Protein AF-A0A015III1-F1 (afdb_monomer_lite)

Sequence (137 aa):
MLVLGLLPGPNEVSLHQINHYLAPIVNELVLLWDGVTFDNTFEYQELRKIQAALILVLCDIPAARKICGHISALSSCYRCEKKANYENHKHNFAGMDNISEWFINRDSAQFRENALGWRRCNSNAARNRFVKTTGVR

InterPro domains:
  IPR004242 Transposon, En/Spm-like [PF02992] (6-90)

Secondary structure (DSSP, 8-state):
--------SSSPPPTTTHHHHHHHHHHHHHHHHH-EEES--SS-SS-EEE----------HHHHHHHTTB--TTB--SSB-PBPEEET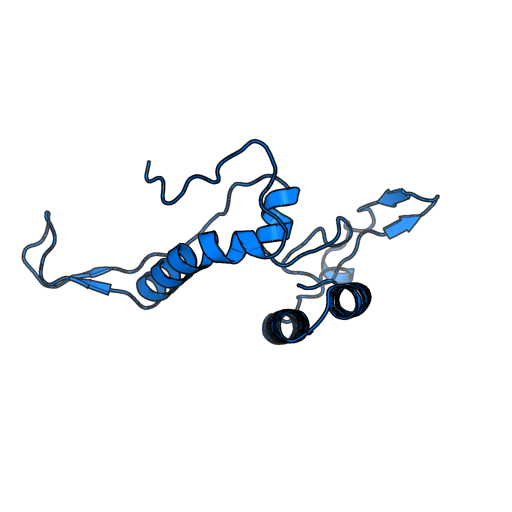TEEE----S-HHHH--BPPHHHHHHHHHHHHH-SSHHHHHHHHHHHSB-

Foldseek 3Di:
DDDQDDDDDDDDDDQCNVCVSCVVVVVVLVDLQVWDWDCADPVGNHIDTHHDHDDDDDDDPVVVCSVLQADDPQPPDSFAPHGFDADPNDTHPPPPPDCVVGGHGDDPVVLVVLQVVLVPDPDPVSNVVSCVVPRGD

pLDDT: mean 85.87, std 7.73, range [57.72, 96.12]

Structure (mmCIF, N/CA/C/O backbone):
data_AF-A0A015III1-F1
#
_entry.id   AF-A0A015III1-F1
#
loop_
_atom_site.group_PDB
_atom_site.id
_atom_site.type_symbol
_atom_site.label_atom_id
_atom_site.label_alt_id
_atom_site.label_comp_id
_atom_site.label_asym_id
_atom_site.label_entity_id
_atom_site.label_seq_id
_atom_site.pdbx_PDB_ins_code
_atom_site.Cartn_x
_atom_site.Cartn_y
_atom_site.Cartn_z
_atom_site.occupancy
_atom_site.B_iso_or_equiv
_atom_site.auth_seq_id
_atom_site.auth_comp_id
_atom_site.auth_asym_id
_atom_site.auth_atom_id
_atom_site.pdbx_PDB_model_num
ATOM 1 N N . MET A 1 1 ? 1.851 10.928 20.726 1.00 57.72 1 MET A N 1
ATOM 2 C CA . MET A 1 1 ? 2.487 10.264 19.567 1.00 57.72 1 MET A CA 1
ATOM 3 C C . MET A 1 1 ? 2.460 8.766 19.825 1.00 57.72 1 MET A C 1
ATOM 5 O O . MET A 1 1 ? 2.990 8.356 20.847 1.00 57.72 1 MET A O 1
ATOM 9 N N . LEU A 1 2 ? 1.799 7.981 18.971 1.00 77.56 2 LEU A N 1
ATOM 10 C CA . LEU A 1 2 ? 1.724 6.520 19.088 1.00 77.56 2 LEU A CA 1
ATOM 11 C C . LEU A 1 2 ? 2.675 5.899 18.060 1.00 77.56 2 LEU A C 1
ATOM 13 O O . LEU A 1 2 ? 2.563 6.201 16.874 1.00 77.56 2 LEU A O 1
ATOM 17 N N . VAL A 1 3 ? 3.606 5.056 18.505 1.00 80.81 3 VAL A N 1
ATOM 18 C CA . VAL A 1 3 ? 4.518 4.319 17.619 1.00 80.81 3 VAL A CA 1
ATOM 19 C C . VAL A 1 3 ? 4.064 2.868 17.585 1.00 80.81 3 VAL A C 1
ATOM 21 O O . VAL A 1 3 ? 4.155 2.169 18.587 1.00 80.81 3 VAL A O 1
ATOM 24 N N . LEU A 1 4 ? 3.551 2.431 16.436 1.00 79.94 4 LEU A N 1
ATOM 25 C CA . LEU A 1 4 ? 3.010 1.078 16.257 1.00 79.94 4 LEU A CA 1
ATOM 26 C C . LEU A 1 4 ? 4.072 0.050 15.845 1.00 79.94 4 LEU A C 1
ATOM 28 O O . LEU A 1 4 ? 3.848 -1.150 15.958 1.00 79.94 4 LEU A O 1
ATOM 32 N N . GLY A 1 5 ? 5.229 0.504 15.363 1.00 80.50 5 GLY A N 1
ATOM 33 C CA . GLY A 1 5 ? 6.311 -0.380 14.956 1.00 80.50 5 GLY A CA 1
ATOM 34 C C . GLY A 1 5 ? 7.590 0.378 14.632 1.00 80.50 5 GLY A C 1
ATOM 35 O O . GLY A 1 5 ? 7.560 1.534 14.212 1.00 80.50 5 GLY A O 1
ATOM 36 N N . LEU A 1 6 ? 8.715 -0.304 14.825 1.00 82.50 6 LEU A N 1
ATOM 37 C CA . LEU A 1 6 ? 10.044 0.152 14.441 1.00 82.50 6 LEU A CA 1
ATOM 38 C C . LEU A 1 6 ? 10.650 -0.903 13.519 1.00 82.50 6 LEU A C 1
ATOM 40 O O . LEU A 1 6 ? 10.710 -2.080 13.875 1.00 82.50 6 LEU A O 1
ATOM 44 N N . LEU A 1 7 ? 11.082 -0.488 12.330 1.00 82.56 7 LEU A N 1
ATOM 45 C CA . LEU A 1 7 ? 11.798 -1.369 11.414 1.00 82.56 7 LEU A CA 1
ATOM 46 C C . LEU A 1 7 ? 13.291 -1.329 11.777 1.00 82.56 7 LEU A C 1
ATOM 48 O O . LEU A 1 7 ? 13.882 -0.248 11.726 1.00 82.56 7 LEU A O 1
ATOM 52 N N . PRO A 1 8 ? 13.905 -2.458 12.172 1.00 77.25 8 PRO A N 1
ATOM 53 C CA . PRO A 1 8 ? 15.312 -2.474 12.553 1.00 77.25 8 PRO A CA 1
ATOM 54 C C . PRO A 1 8 ? 16.210 -2.208 11.334 1.00 77.25 8 PRO A C 1
ATOM 56 O O . PRO A 1 8 ? 16.010 -2.791 10.270 1.00 77.25 8 PRO A O 1
ATOM 59 N N . GLY A 1 9 ? 17.208 -1.333 11.499 1.00 79.50 9 GLY A N 1
ATOM 60 C CA . GLY A 1 9 ? 18.300 -1.144 10.533 1.00 79.50 9 GLY A CA 1
ATOM 61 C C . GLY A 1 9 ? 19.333 -2.285 10.590 1.00 79.50 9 GLY A C 1
ATOM 62 O O . GLY A 1 9 ? 19.169 -3.213 11.384 1.00 79.50 9 GLY A O 1
ATOM 63 N N . PRO A 1 10 ? 20.420 -2.253 9.788 1.00 75.06 10 PRO A N 1
ATOM 64 C CA . PRO A 1 10 ? 20.924 -1.132 8.977 1.00 75.06 10 PRO A CA 1
ATOM 65 C C . PRO A 1 10 ? 20.395 -1.086 7.536 1.00 75.06 10 PRO A C 1
ATOM 67 O O . PRO A 1 10 ? 20.551 -0.075 6.859 1.00 75.06 10 PRO A O 1
ATOM 70 N N . ASN A 1 11 ? 19.788 -2.176 7.066 1.00 78.81 11 ASN A N 1
ATOM 71 C CA . ASN A 1 11 ? 19.321 -2.311 5.692 1.00 78.81 11 ASN A CA 1
ATOM 72 C C . ASN A 1 11 ? 17.813 -2.101 5.604 1.00 78.81 11 ASN A C 1
ATOM 74 O O . ASN A 1 11 ? 17.062 -2.442 6.515 1.00 78.81 11 ASN A O 1
ATOM 78 N N . GLU A 1 12 ? 17.367 -1.581 4.468 1.00 76.75 12 GLU A N 1
ATOM 79 C CA . GLU A 1 12 ? 15.949 -1.398 4.206 1.00 76.75 12 GLU A CA 1
ATOM 80 C C . GLU A 1 12 ? 15.228 -2.756 4.134 1.00 76.75 12 GLU A C 1
ATOM 82 O O . GLU A 1 12 ? 15.703 -3.694 3.486 1.00 76.75 12 GLU A O 1
ATOM 87 N N . VAL A 1 13 ? 14.057 -2.863 4.773 1.00 78.56 13 VAL A N 1
ATOM 88 C CA . VAL A 1 13 ? 13.248 -4.088 4.731 1.00 78.56 13 VAL A CA 1
ATOM 89 C C . VAL A 1 13 ? 12.920 -4.433 3.279 1.00 78.56 13 VAL A C 1
ATOM 91 O O . VAL A 1 13 ? 12.483 -3.578 2.490 1.00 78.56 13 VAL A O 1
ATOM 94 N N . SER A 1 14 ? 13.145 -5.701 2.920 1.00 74.88 14 SER A N 1
ATOM 95 C CA . SER A 1 14 ? 12.942 -6.153 1.548 1.00 74.88 14 SER A CA 1
ATOM 96 C C . SER A 1 14 ? 11.471 -6.043 1.133 1.00 74.88 14 SER A C 1
ATOM 98 O O . SER A 1 14 ? 10.550 -6.038 1.952 1.00 74.88 14 SER A O 1
ATOM 100 N N . LEU A 1 15 ? 11.254 -5.948 -0.178 1.00 74.88 15 LEU A N 1
ATOM 101 C CA . LEU A 1 15 ? 10.024 -5.440 -0.790 1.00 74.88 15 LEU A CA 1
ATOM 102 C C . LEU A 1 15 ? 8.715 -5.981 -0.203 1.00 74.88 15 LEU A C 1
ATOM 104 O O . LEU A 1 15 ? 7.833 -5.193 0.100 1.00 74.88 15 LEU A O 1
ATOM 108 N N . HIS A 1 16 ? 8.573 -7.300 -0.070 1.00 75.69 16 HIS A N 1
ATOM 109 C CA . HIS A 1 16 ? 7.340 -7.921 0.426 1.00 75.69 16 HIS A CA 1
ATOM 110 C C . HIS A 1 16 ? 7.378 -8.215 1.924 1.00 75.69 16 HIS A C 1
ATOM 112 O O . HIS A 1 16 ? 6.329 -8.434 2.521 1.00 75.69 16 HIS A O 1
ATOM 118 N N . GLN A 1 17 ? 8.561 -8.191 2.542 1.00 81.81 17 GLN A N 1
ATOM 119 C CA . GLN A 1 17 ? 8.694 -8.421 3.977 1.00 81.81 17 GLN A CA 1
ATOM 120 C C . GLN A 1 17 ? 8.086 -7.278 4.791 1.00 81.81 17 GLN A C 1
ATOM 122 O O . GLN A 1 17 ? 7.577 -7.521 5.881 1.00 81.81 17 GLN A O 1
ATOM 127 N N . ILE A 1 18 ? 8.048 -6.058 4.238 1.00 84.81 18 ILE A N 1
ATOM 128 C CA . ILE A 1 18 ? 7.369 -4.917 4.867 1.00 84.81 18 ILE A CA 1
ATOM 129 C C . ILE A 1 18 ? 5.896 -5.225 5.172 1.00 84.81 18 ILE A C 1
ATOM 131 O O . ILE A 1 18 ? 5.377 -4.788 6.195 1.00 84.81 18 ILE A O 1
ATOM 135 N N . ASN A 1 19 ? 5.241 -6.057 4.353 1.00 86.00 19 ASN A N 1
ATOM 136 C CA . ASN A 1 19 ? 3.845 -6.431 4.563 1.00 86.00 19 ASN A CA 1
ATOM 137 C C . ASN A 1 19 ? 3.641 -7.226 5.857 1.00 86.00 19 ASN A C 1
ATOM 139 O O . ASN A 1 19 ? 2.562 -7.147 6.428 1.00 86.00 19 ASN A O 1
ATOM 143 N N . HIS A 1 20 ? 4.652 -7.942 6.361 1.00 87.00 20 HIS A N 1
ATOM 144 C CA . HIS A 1 20 ? 4.550 -8.616 7.661 1.00 87.00 20 HIS A CA 1
ATOM 145 C C . HIS A 1 20 ? 4.460 -7.624 8.825 1.00 87.00 20 HIS A C 1
ATOM 147 O O . HIS A 1 20 ? 3.803 -7.915 9.818 1.00 87.00 20 HIS A O 1
ATOM 153 N N . TYR A 1 21 ? 5.064 -6.443 8.681 1.00 87.12 21 TYR A N 1
ATOM 154 C CA . TYR A 1 21 ? 4.977 -5.364 9.665 1.00 87.12 21 TYR A CA 1
ATOM 155 C C . TYR A 1 21 ? 3.702 -4.534 9.497 1.00 87.12 21 TYR A C 1
ATOM 157 O O . TYR A 1 21 ? 3.112 -4.100 10.481 1.00 87.12 21 TYR A O 1
ATOM 165 N N . LEU A 1 22 ? 3.264 -4.318 8.253 1.00 87.88 22 LEU A N 1
ATOM 166 C CA . LEU A 1 22 ? 2.072 -3.520 7.959 1.00 87.88 22 LEU A CA 1
ATOM 167 C C . LEU A 1 22 ? 0.768 -4.282 8.211 1.00 87.88 22 LEU A C 1
ATOM 169 O O . LEU A 1 22 ? -0.206 -3.667 8.625 1.00 87.88 22 LEU A O 1
ATOM 173 N N . ALA A 1 23 ? 0.734 -5.599 7.985 1.00 90.94 23 ALA A N 1
ATOM 174 C CA . ALA A 1 23 ? -0.468 -6.419 8.136 1.00 90.94 23 ALA A CA 1
ATOM 175 C C . ALA A 1 23 ? -1.203 -6.233 9.478 1.00 90.94 23 ALA A C 1
ATOM 177 O O . ALA A 1 23 ? -2.408 -5.990 9.425 1.00 90.94 23 ALA A O 1
ATOM 178 N N . PRO A 1 24 ? -0.551 -6.289 10.661 1.00 92.12 24 PRO A N 1
ATOM 179 C CA . PRO A 1 24 ? -1.258 -6.057 11.921 1.00 92.12 24 PRO A CA 1
ATOM 180 C C . PRO A 1 24 ? -1.856 -4.647 11.996 1.00 92.12 24 PRO A C 1
ATOM 182 O O . PRO A 1 24 ? -3.016 -4.503 12.357 1.00 92.12 24 PRO A O 1
ATOM 185 N N . ILE A 1 25 ? -1.121 -3.617 11.564 1.00 91.31 25 ILE A N 1
ATOM 186 C CA . ILE A 1 25 ? -1.606 -2.227 11.562 1.00 91.31 25 ILE A CA 1
ATOM 187 C C . ILE A 1 25 ? -2.821 -2.081 10.638 1.00 91.31 25 ILE A C 1
ATOM 189 O O . ILE A 1 25 ? -3.815 -1.465 11.007 1.00 91.31 25 ILE A O 1
ATOM 193 N N . VAL A 1 26 ? -2.757 -2.664 9.439 1.00 91.62 26 VAL A N 1
ATOM 194 C CA . VAL A 1 26 ? -3.864 -2.637 8.474 1.00 91.62 26 VAL A CA 1
ATOM 195 C C . VAL A 1 26 ? -5.090 -3.360 9.030 1.00 91.62 26 VAL A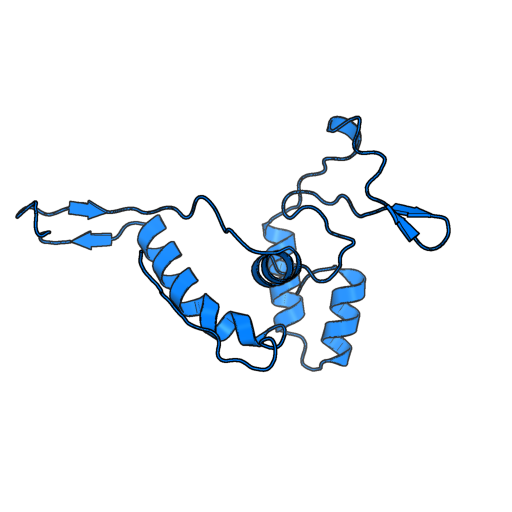 C 1
ATOM 197 O O . VAL A 1 26 ? -6.195 -2.854 8.865 1.00 91.62 26 VAL A O 1
ATOM 200 N N . ASN A 1 27 ? -4.916 -4.493 9.715 1.00 94.12 27 ASN A N 1
ATOM 201 C CA . ASN A 1 27 ? -6.028 -5.214 10.333 1.00 94.12 27 ASN A CA 1
ATOM 202 C C . ASN A 1 27 ? -6.736 -4.357 11.393 1.00 94.12 27 ASN A C 1
ATOM 204 O O . ASN A 1 27 ? -7.958 -4.249 11.352 1.00 94.12 27 ASN A O 1
ATOM 208 N N . GLU A 1 28 ? -5.984 -3.694 12.277 1.00 93.19 28 GLU A N 1
ATOM 209 C CA . GLU A 1 28 ? -6.563 -2.785 13.279 1.00 93.19 28 GLU A CA 1
ATOM 210 C C . GLU A 1 28 ? -7.287 -1.600 12.627 1.00 93.19 28 GLU A C 1
ATOM 212 O O . GLU A 1 28 ? -8.381 -1.228 13.040 1.00 93.19 28 GLU A O 1
ATOM 217 N N . LEU A 1 29 ? -6.719 -1.023 11.564 1.00 93.19 29 LEU A N 1
ATOM 218 C CA . LEU A 1 29 ? -7.361 0.072 10.832 1.00 93.19 29 LEU A CA 1
ATOM 219 C C . LEU A 1 29 ? -8.669 -0.358 10.158 1.00 93.19 29 LEU A C 1
ATOM 221 O O . LEU A 1 29 ? -9.615 0.423 10.136 1.00 93.19 29 LEU A O 1
ATOM 225 N N . VAL A 1 30 ? -8.739 -1.582 9.626 1.00 94.88 30 VAL A N 1
ATOM 226 C CA . VAL A 1 30 ? -9.978 -2.137 9.058 1.00 94.88 30 VAL A CA 1
ATOM 227 C C . VAL A 1 30 ? -11.024 -2.349 10.154 1.00 94.88 30 VAL A C 1
ATOM 229 O O . VAL A 1 30 ? -12.166 -1.932 9.983 1.00 94.88 30 VAL A O 1
ATOM 232 N N . LEU A 1 31 ? -10.633 -2.908 11.304 1.00 95.62 31 LEU A N 1
ATOM 233 C CA . LEU A 1 31 ? -11.533 -3.060 12.453 1.00 95.62 31 LEU A CA 1
ATOM 234 C C . LEU A 1 31 ? -12.076 -1.708 12.936 1.00 95.62 31 LEU A C 1
ATOM 236 O O . LEU A 1 31 ? -13.271 -1.562 13.185 1.00 95.62 31 LEU A O 1
ATOM 240 N N . LEU A 1 32 ? -11.212 -0.697 13.036 1.00 94.94 32 LEU A N 1
ATOM 241 C CA . LEU A 1 32 ? -11.601 0.653 13.439 1.00 94.94 32 LEU A CA 1
ATOM 242 C C . LEU A 1 32 ? -12.460 1.369 12.392 1.00 94.94 32 LEU A C 1
ATOM 244 O O . LEU A 1 32 ? -13.274 2.213 12.762 1.00 94.94 32 LEU A O 1
ATOM 248 N N . TRP A 1 33 ? -12.304 1.047 11.109 1.00 96.12 33 TRP A N 1
ATOM 249 C CA . TRP A 1 33 ? -13.159 1.577 10.049 1.00 96.12 33 TRP A CA 1
ATOM 250 C C . TRP A 1 33 ? -14.605 1.081 10.199 1.00 96.12 33 TRP A C 1
ATOM 252 O O . TRP A 1 33 ? -15.545 1.883 10.191 1.00 96.12 33 TRP A O 1
ATOM 262 N N . ASP A 1 34 ? -14.786 -0.222 10.431 1.00 95.56 34 ASP A N 1
ATOM 263 C CA . ASP A 1 34 ? -16.102 -0.830 10.695 1.00 95.56 34 ASP A CA 1
ATOM 264 C C . ASP A 1 34 ? -16.680 -0.380 12.055 1.00 95.56 34 ASP A C 1
ATOM 266 O O . ASP A 1 34 ? -17.898 -0.216 12.237 1.00 95.56 34 ASP A O 1
ATOM 270 N N . GLY A 1 35 ? -15.774 -0.090 12.988 1.00 95.94 35 GLY A N 1
ATOM 271 C CA . GLY A 1 35 ? -16.012 0.506 14.289 1.00 95.94 35 GLY A CA 1
ATOM 272 C C . GLY A 1 35 ? -16.075 -0.517 15.411 1.00 95.94 35 GLY A C 1
ATOM 273 O O . GLY A 1 35 ? -16.756 -1.536 15.317 1.00 95.94 35 GLY A O 1
ATOM 274 N N . VAL A 1 36 ? -15.408 -0.189 16.513 1.00 94.75 36 VAL A N 1
ATOM 275 C CA . VAL A 1 36 ? -15.279 -1.048 17.691 1.00 94.75 36 VAL A CA 1
ATOM 276 C C . VAL A 1 36 ? -16.179 -0.519 18.800 1.00 94.75 36 VAL A C 1
ATOM 278 O O . VAL A 1 36 ? -16.249 0.688 19.034 1.00 94.75 36 VAL A O 1
ATOM 281 N N . THR A 1 37 ? -16.892 -1.423 19.468 1.00 95.50 37 THR A N 1
ATOM 282 C CA . THR A 1 37 ? -17.763 -1.082 20.597 1.00 95.50 37 THR A CA 1
ATOM 283 C C . THR A 1 37 ? -17.026 -1.341 21.900 1.00 95.50 37 THR A C 1
ATOM 285 O O . THR A 1 37 ? -16.473 -2.421 22.088 1.00 95.50 37 THR A O 1
ATOM 288 N N . PHE A 1 38 ? -17.027 -0.349 22.779 1.00 93.19 38 PHE A N 1
ATOM 289 C CA . PHE A 1 38 ? -16.466 -0.425 24.119 1.00 93.19 38 PHE A CA 1
ATOM 290 C C . PHE A 1 38 ? -17.599 -0.303 25.132 1.00 93.19 38 PHE A C 1
ATOM 292 O O . PHE A 1 38 ? -18.445 0.582 24.991 1.00 93.19 38 PHE A O 1
ATOM 299 N N . ASP A 1 39 ? -17.600 -1.171 26.144 1.00 93.19 39 ASP A N 1
ATOM 300 C CA . ASP A 1 39 ? -18.599 -1.152 27.221 1.00 93.19 39 ASP A CA 1
ATOM 301 C C . ASP A 1 39 ? -18.501 0.132 28.048 1.00 93.19 39 ASP A C 1
ATOM 303 O O . ASP A 1 39 ? -19.512 0.708 28.443 1.00 93.19 39 ASP A O 1
ATOM 307 N N . ASN A 1 40 ? -17.272 0.601 28.257 1.00 90.38 40 ASN A N 1
ATOM 308 C CA . ASN A 1 40 ? -16.957 1.907 28.802 1.00 90.38 40 ASN A CA 1
ATOM 309 C C . ASN A 1 40 ? -15.627 2.424 28.237 1.00 90.38 40 ASN A C 1
ATOM 311 O O . ASN A 1 40 ? -14.794 1.689 27.704 1.00 90.38 40 ASN A O 1
ATOM 315 N N . THR A 1 41 ? -15.424 3.727 28.358 1.00 89.06 41 THR A N 1
ATOM 316 C CA . THR A 1 41 ? -14.142 4.397 28.172 1.00 89.06 41 THR A CA 1
ATOM 317 C C . THR A 1 41 ? -13.801 5.168 29.443 1.00 89.06 41 THR A C 1
ATOM 319 O O . THR A 1 41 ? -14.620 5.302 30.352 1.00 89.06 41 THR A O 1
ATOM 322 N N . PHE A 1 42 ? -12.578 5.694 29.526 1.00 90.19 42 PHE A N 1
ATOM 323 C CA . PHE A 1 42 ? -12.161 6.481 30.687 1.00 90.19 42 PHE A CA 1
ATOM 324 C C . PHE A 1 42 ? -13.098 7.674 30.963 1.00 90.19 42 PHE A C 1
ATOM 326 O O . PHE A 1 42 ? -13.425 7.941 32.116 1.00 90.19 42 PHE A O 1
ATOM 333 N N . GLU A 1 43 ? -13.568 8.355 29.912 1.00 91.44 43 GLU A N 1
ATOM 334 C CA . GLU A 1 43 ? -14.441 9.533 30.027 1.00 91.44 43 GLU A CA 1
ATOM 335 C C . GLU A 1 43 ? -15.940 9.189 30.056 1.00 91.44 43 GLU A C 1
ATOM 337 O O . GLU A 1 43 ? -16.741 9.992 30.531 1.00 91.44 43 GLU A O 1
ATOM 342 N N . TYR A 1 44 ? -16.339 8.007 29.573 1.00 88.69 44 TYR A N 1
ATOM 343 C CA . TYR A 1 44 ? -17.747 7.624 29.441 1.00 88.69 44 TYR A CA 1
ATOM 344 C C . TYR A 1 44 ? -17.989 6.209 29.971 1.00 88.69 44 TYR A C 1
ATOM 346 O O . TYR A 1 44 ? -17.492 5.242 29.411 1.00 88.69 44 TYR A O 1
ATOM 354 N N . GLN A 1 45 ? -18.818 6.070 31.008 1.00 92.38 45 GLN A N 1
ATOM 355 C CA . GLN A 1 45 ? -19.187 4.765 31.590 1.00 92.38 45 GLN A CA 1
ATOM 356 C C . GLN A 1 45 ? -20.286 4.021 30.808 1.00 92.38 45 GLN A C 1
ATOM 358 O O . GLN A 1 45 ? -20.711 2.944 31.212 1.00 92.38 45 GLN A O 1
ATOM 363 N N . GLU A 1 46 ? -20.763 4.606 29.712 1.00 93.06 46 GLU A N 1
ATOM 364 C CA . GLU A 1 46 ? -21.775 4.029 28.831 1.00 93.06 46 GLU A CA 1
ATOM 365 C C . GLU A 1 46 ? -21.135 3.419 27.583 1.00 93.06 46 GLU A C 1
ATOM 367 O O . GLU A 1 46 ? -20.050 3.826 27.158 1.00 93.06 46 GLU A O 1
ATOM 372 N N . LEU A 1 47 ? -21.875 2.514 26.941 1.00 94.62 47 LEU A N 1
ATOM 373 C CA . LEU A 1 47 ? -21.456 1.857 25.713 1.00 94.62 47 LEU A CA 1
ATOM 374 C C . LEU A 1 47 ? -21.214 2.876 24.587 1.00 94.62 47 LEU A C 1
ATOM 376 O O . LEU A 1 47 ? -22.080 3.689 24.243 1.00 94.62 47 LEU A O 1
ATOM 380 N N . ARG A 1 48 ? -20.027 2.821 23.978 1.00 94.06 48 ARG A N 1
ATOM 381 C CA . ARG A 1 48 ? -19.615 3.713 22.887 1.00 94.06 48 ARG A CA 1
ATOM 382 C C . ARG A 1 48 ? -19.081 2.920 21.707 1.00 94.06 48 ARG A C 1
ATOM 384 O O . ARG A 1 48 ? -18.198 2.082 21.858 1.00 94.06 48 ARG A O 1
ATOM 391 N N . LYS A 1 49 ? -19.564 3.253 20.509 1.00 94.88 49 LYS A N 1
ATOM 392 C CA . LYS A 1 49 ? -18.954 2.811 19.254 1.00 94.88 49 LYS A CA 1
ATOM 393 C C . LYS A 1 49 ? -17.952 3.863 18.787 1.00 94.88 49 LYS A C 1
ATOM 395 O O . LYS A 1 49 ? -18.322 5.018 18.590 1.00 94.88 49 LYS A O 1
ATOM 400 N N . ILE A 1 50 ? -16.702 3.458 18.599 1.00 93.62 50 ILE A N 1
ATOM 401 C CA . ILE A 1 50 ? -15.618 4.309 18.110 1.00 93.62 50 ILE A CA 1
ATOM 402 C C . ILE A 1 50 ? -15.240 3.854 16.706 1.00 93.62 50 ILE A C 1
ATOM 404 O O . ILE A 1 50 ? -15.002 2.670 16.472 1.00 93.62 50 ILE A O 1
ATOM 408 N N . GLN A 1 51 ? -15.167 4.810 15.783 1.00 96.00 51 GLN A N 1
ATOM 409 C CA . GLN A 1 51 ? -14.647 4.608 14.436 1.00 96.00 51 GLN A CA 1
ATOM 410 C C . GLN A 1 51 ? -13.416 5.480 14.219 1.00 96.00 51 GLN A C 1
ATOM 412 O O . GLN A 1 51 ? -13.363 6.613 14.701 1.00 96.00 51 GLN A O 1
ATOM 417 N N . ALA A 1 52 ? -12.439 4.964 13.479 1.00 93.06 52 ALA A N 1
ATOM 418 C CA . ALA A 1 52 ? -11.267 5.729 13.077 1.00 93.06 52 ALA A CA 1
ATOM 419 C C . ALA A 1 52 ? -10.983 5.553 11.586 1.00 93.06 52 ALA A C 1
ATOM 421 O O . ALA A 1 52 ? -11.234 4.504 10.997 1.00 93.06 52 ALA A O 1
ATOM 422 N N . ALA A 1 53 ? -10.423 6.600 10.986 1.00 91.88 53 ALA A N 1
ATOM 423 C CA . ALA A 1 53 ? -10.026 6.621 9.589 1.00 91.88 53 ALA A CA 1
ATOM 424 C C . ALA A 1 53 ? -8.570 7.075 9.466 1.00 91.88 53 ALA A C 1
ATOM 426 O O . ALA A 1 53 ? -8.151 8.047 10.098 1.00 91.88 53 ALA A O 1
ATOM 427 N N . LEU A 1 54 ? -7.800 6.393 8.616 1.00 90.00 54 LEU A N 1
ATOM 428 C CA . LEU A 1 54 ? -6.467 6.840 8.226 1.00 90.00 54 LEU A CA 1
ATOM 429 C C . LEU A 1 54 ? -6.593 7.893 7.120 1.00 90.00 54 LEU A C 1
ATOM 431 O O . LEU A 1 54 ? -6.988 7.573 6.002 1.00 90.00 54 LEU A O 1
ATOM 435 N N . ILE A 1 55 ? -6.240 9.141 7.429 1.00 86.38 55 ILE A N 1
ATOM 436 C CA . ILE A 1 55 ? -6.374 10.264 6.486 1.00 86.38 55 ILE A CA 1
ATOM 437 C C . ILE A 1 55 ? -5.101 10.462 5.650 1.00 86.38 55 ILE A C 1
ATOM 439 O O . ILE A 1 55 ? -5.185 10.779 4.465 1.00 86.38 55 ILE A O 1
ATOM 443 N N . LEU A 1 56 ? -3.916 10.283 6.247 1.00 84.50 56 LEU A N 1
ATOM 444 C CA . LEU A 1 56 ? -2.640 10.597 5.601 1.00 84.50 56 LEU A CA 1
ATOM 445 C C . LEU A 1 56 ? -1.530 9.626 6.009 1.00 84.50 56 LEU A C 1
ATOM 447 O O . LEU A 1 56 ? -1.386 9.288 7.181 1.00 84.50 56 LEU A O 1
ATOM 451 N N . VAL A 1 57 ? -0.699 9.255 5.034 1.00 84.38 57 VAL A N 1
ATOM 452 C CA . VAL A 1 57 ? 0.563 8.538 5.243 1.00 84.38 57 VAL A CA 1
ATOM 453 C C . VAL A 1 57 ? 1.711 9.475 4.878 1.00 84.38 57 VAL A C 1
ATOM 455 O O . VAL A 1 57 ? 1.929 9.774 3.705 1.00 84.38 57 VAL A O 1
ATOM 458 N N . LEU A 1 58 ? 2.442 9.949 5.886 1.00 85.81 58 LEU A N 1
ATOM 459 C CA . LEU A 1 58 ? 3.640 10.765 5.699 1.00 85.81 58 LEU A CA 1
ATOM 460 C C . LEU A 1 58 ? 4.852 9.850 5.552 1.00 85.81 58 LEU A C 1
ATOM 462 O O . LEU A 1 58 ? 5.266 9.196 6.506 1.00 85.81 58 LEU A O 1
ATOM 466 N N . CYS A 1 59 ? 5.403 9.785 4.348 1.00 86.19 59 CYS A N 1
ATOM 467 C CA . CYS A 1 59 ? 6.570 8.969 4.056 1.00 86.19 59 CYS A CA 1
ATOM 468 C C . CYS A 1 59 ? 7.312 9.518 2.835 1.00 86.19 59 CYS A C 1
ATOM 470 O O . CYS A 1 59 ? 6.771 10.327 2.077 1.00 86.19 59 CYS A O 1
ATOM 472 N N . ASP A 1 60 ? 8.565 9.105 2.661 1.00 85.00 60 ASP A N 1
ATOM 473 C CA . ASP A 1 60 ? 9.304 9.426 1.449 1.00 85.00 60 ASP A CA 1
ATOM 474 C C . ASP A 1 60 ? 8.750 8.655 0.235 1.00 85.00 60 ASP A C 1
ATOM 476 O O . ASP A 1 60 ? 7.906 7.758 0.334 1.00 85.00 60 ASP A O 1
ATOM 480 N N . ILE A 1 61 ? 9.214 9.024 -0.957 1.00 80.94 61 ILE A N 1
ATOM 481 C CA . ILE A 1 61 ? 8.737 8.425 -2.206 1.00 80.94 61 ILE A CA 1
ATOM 482 C C . ILE A 1 61 ? 8.999 6.899 -2.260 1.00 80.94 61 ILE A C 1
ATOM 484 O O . ILE A 1 61 ? 8.098 6.162 -2.679 1.00 80.94 61 ILE A O 1
ATOM 488 N N . PRO A 1 62 ? 10.186 6.380 -1.878 1.00 79.75 62 PRO A N 1
ATOM 489 C CA . PRO A 1 62 ? 10.420 4.938 -1.791 1.00 79.75 62 PRO A CA 1
ATOM 490 C C . PRO A 1 62 ? 9.432 4.197 -0.880 1.00 79.75 62 PRO A C 1
ATOM 492 O O . PRO A 1 62 ? 8.872 3.179 -1.302 1.00 79.75 62 PRO A O 1
ATOM 495 N N . ALA A 1 63 ? 9.171 4.708 0.324 1.00 82.12 63 ALA A N 1
ATOM 496 C CA . ALA A 1 63 ? 8.235 4.106 1.265 1.00 82.12 63 ALA A CA 1
ATOM 497 C C . ALA A 1 63 ? 6.793 4.157 0.745 1.00 82.12 63 ALA A C 1
ATOM 499 O O . ALA A 1 63 ? 6.108 3.132 0.767 1.00 82.12 63 ALA A O 1
ATOM 500 N N . ALA A 1 64 ? 6.358 5.284 0.169 1.00 83.38 64 ALA A N 1
ATOM 501 C CA . ALA A 1 64 ? 5.035 5.409 -0.447 1.00 83.38 64 ALA A CA 1
ATOM 502 C C . ALA A 1 64 ? 4.814 4.339 -1.525 1.00 83.38 64 ALA A C 1
ATOM 504 O O . ALA A 1 64 ? 3.779 3.677 -1.567 1.00 83.38 64 ALA A O 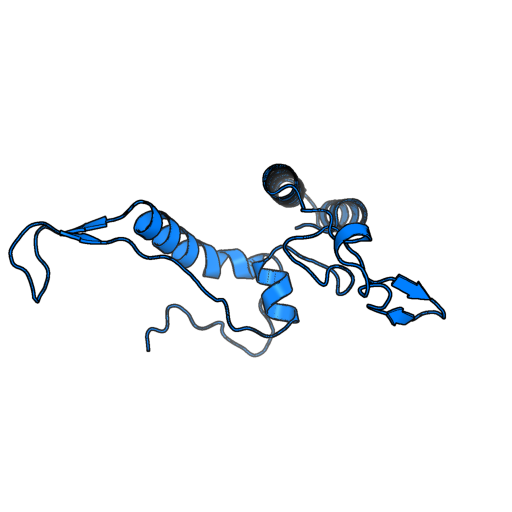1
ATOM 505 N N . ARG A 1 65 ? 5.823 4.091 -2.368 1.00 80.56 65 ARG A N 1
ATOM 506 C CA . ARG A 1 65 ? 5.752 3.050 -3.405 1.00 80.56 65 ARG A CA 1
ATOM 507 C C . ARG A 1 65 ? 5.618 1.650 -2.810 1.00 80.56 65 ARG A C 1
ATOM 509 O O . ARG A 1 65 ? 4.887 0.828 -3.353 1.00 80.56 65 ARG A O 1
ATOM 516 N N . LYS A 1 66 ? 6.308 1.355 -1.707 1.00 82.00 66 LYS A N 1
ATOM 517 C CA . LYS A 1 66 ? 6.177 0.067 -1.007 1.00 82.00 66 LYS A CA 1
ATOM 518 C C . LYS A 1 66 ? 4.784 -0.115 -0.422 1.00 82.00 66 LYS A C 1
ATOM 520 O O . LYS A 1 66 ? 4.171 -1.142 -0.687 1.00 82.00 66 LYS A O 1
ATOM 525 N N . ILE A 1 67 ? 4.284 0.896 0.282 1.00 83.94 67 ILE A N 1
ATOM 526 C CA . ILE A 1 67 ? 2.965 0.877 0.925 1.00 83.94 67 ILE A CA 1
ATOM 527 C C . ILE A 1 67 ? 1.851 0.744 -0.119 1.00 83.94 67 ILE A C 1
ATOM 529 O O . ILE A 1 67 ? 0.938 -0.057 0.050 1.00 83.94 67 ILE A O 1
ATOM 533 N N . CYS A 1 68 ? 1.945 1.474 -1.231 1.00 82.31 68 CYS A N 1
ATOM 534 C CA . CYS A 1 68 ? 0.921 1.468 -2.273 1.00 82.31 68 CYS A CA 1
ATOM 535 C C . CYS A 1 68 ? 1.046 0.312 -3.283 1.00 82.31 68 CYS A C 1
ATOM 537 O O . CYS A 1 68 ? 0.326 0.326 -4.273 1.00 82.31 68 CYS A O 1
ATOM 539 N N . GLY A 1 69 ? 1.959 -0.654 -3.108 1.00 80.75 69 GLY A N 1
ATOM 540 C CA . GLY A 1 69 ? 2.120 -1.776 -4.055 1.00 80.75 69 GLY A CA 1
ATOM 541 C C . GLY A 1 69 ? 2.719 -1.381 -5.416 1.00 80.75 69 GLY A C 1
ATOM 542 O O . GLY A 1 69 ? 2.634 -2.124 -6.393 1.00 80.75 69 GLY A O 1
ATOM 543 N N . HIS A 1 70 ? 3.348 -0.207 -5.492 1.00 80.31 70 HIS A N 1
ATOM 544 C CA . HIS A 1 70 ? 3.991 0.324 -6.688 1.00 80.31 70 HIS A CA 1
ATOM 545 C C . HIS A 1 70 ? 5.471 -0.026 -6.763 1.00 80.31 70 HIS A C 1
ATOM 547 O O . HIS A 1 70 ? 6.178 -0.120 -5.759 1.00 80.31 70 HIS A O 1
ATOM 553 N N . ILE A 1 71 ? 5.964 -0.207 -7.987 1.00 69.62 71 ILE A N 1
ATOM 554 C CA . ILE A 1 71 ? 7.306 -0.763 -8.203 1.00 69.62 71 ILE A CA 1
ATOM 555 C C . ILE A 1 71 ? 8.252 0.237 -8.838 1.00 69.62 71 ILE A C 1
ATOM 557 O O . ILE A 1 71 ? 9.452 0.200 -8.576 1.00 69.62 71 ILE A O 1
ATOM 561 N N . SER A 1 72 ? 7.724 1.140 -9.656 1.00 66.25 72 SER A N 1
ATOM 562 C CA . SER A 1 72 ? 8.544 2.024 -10.467 1.00 66.25 72 SER A CA 1
ATOM 563 C C . SER A 1 72 ? 8.338 3.483 -10.103 1.00 66.25 72 SER A C 1
ATOM 565 O O . SER A 1 72 ? 7.243 3.904 -9.731 1.00 66.25 72 SER A O 1
ATOM 567 N N . ALA A 1 73 ? 9.394 4.269 -10.312 1.00 62.56 73 ALA A N 1
ATOM 568 C CA . ALA A 1 73 ? 9.294 5.719 -10.367 1.00 62.56 73 ALA A CA 1
ATOM 569 C C . ALA A 1 73 ? 8.374 6.228 -11.479 1.00 62.56 73 ALA A C 1
ATOM 571 O O . ALA A 1 73 ? 7.937 7.370 -11.425 1.00 62.56 73 ALA A O 1
ATOM 572 N N . LEU A 1 74 ? 8.035 5.361 -12.433 1.00 63.69 74 LEU A N 1
ATOM 573 C CA . LEU A 1 74 ? 7.088 5.638 -13.500 1.00 63.69 74 LEU A CA 1
ATOM 574 C C . LEU A 1 74 ? 5.666 5.896 -12.993 1.00 63.69 74 LEU A C 1
ATOM 576 O O . LEU A 1 74 ? 4.960 6.677 -13.613 1.00 63.69 74 LEU A O 1
ATOM 580 N N . SER A 1 75 ? 5.238 5.265 -11.897 1.00 68.56 75 SER A N 1
ATOM 581 C CA . SER A 1 75 ? 3.905 5.472 -11.319 1.00 68.56 75 SER A CA 1
ATOM 582 C C . SER A 1 75 ? 3.977 6.582 -10.273 1.00 68.56 75 SER A C 1
ATOM 584 O O . SER A 1 75 ? 4.238 6.319 -9.100 1.00 68.56 75 SER A O 1
ATOM 586 N N . SER A 1 76 ? 3.784 7.832 -10.698 1.00 62.59 76 SER A N 1
ATOM 587 C CA . SER A 1 76 ? 3.775 8.997 -9.796 1.00 62.59 76 SER A CA 1
ATOM 588 C C . SER A 1 76 ? 2.512 9.096 -8.948 1.00 62.59 76 SER A C 1
ATOM 590 O O . SER A 1 76 ? 2.522 9.762 -7.917 1.00 62.59 76 SER A O 1
ATOM 592 N N . CYS A 1 77 ? 1.430 8.444 -9.370 1.00 75.38 77 CYS A N 1
ATOM 593 C CA . CYS A 1 77 ? 0.129 8.546 -8.733 1.00 75.38 77 CYS A CA 1
ATOM 594 C C . CYS A 1 77 ? -0.420 7.165 -8.360 1.00 75.38 77 CYS A C 1
ATOM 596 O O . CYS A 1 77 ? -0.438 6.234 -9.171 1.00 75.38 77 CYS A O 1
ATOM 598 N N . TYR A 1 78 ? -0.920 7.050 -7.130 1.00 76.69 78 TYR A N 1
ATOM 599 C CA . TYR A 1 78 ? -1.621 5.853 -6.666 1.00 76.69 78 TYR A CA 1
ATOM 600 C C . TYR A 1 78 ? -3.065 5.778 -7.188 1.00 76.69 78 TYR A C 1
ATOM 602 O O . TYR A 1 78 ? -3.636 4.694 -7.243 1.00 76.69 78 TYR A O 1
ATOM 610 N N . ARG A 1 79 ? -3.650 6.917 -7.589 1.00 80.69 79 ARG A N 1
ATOM 611 C CA . ARG A 1 79 ? -5.050 7.013 -8.034 1.00 80.69 79 ARG A CA 1
ATOM 612 C C . ARG A 1 79 ? -5.242 6.909 -9.533 1.00 80.69 79 ARG A C 1
ATOM 614 O O . ARG A 1 79 ? -6.318 6.506 -9.949 1.00 80.69 79 ARG A O 1
ATOM 621 N N . CYS A 1 80 ? -4.255 7.303 -10.333 1.00 85.12 80 CYS A N 1
ATOM 622 C CA . CYS A 1 80 ? -4.410 7.356 -11.782 1.00 85.12 80 CYS A CA 1
ATOM 623 C C . CYS A 1 80 ? -3.408 6.472 -12.523 1.00 85.12 80 CYS A C 1
ATOM 625 O O . CYS A 1 80 ? -2.397 6.023 -11.978 1.00 85.12 80 CYS A O 1
ATOM 627 N N . GLU A 1 81 ? -3.708 6.199 -13.786 1.00 83.94 81 GLU A N 1
ATOM 628 C CA . GLU A 1 81 ? -2.898 5.335 -14.649 1.00 83.94 81 GLU A CA 1
ATOM 629 C C . GLU A 1 81 ? -1.733 6.056 -15.338 1.00 83.94 81 GLU A C 1
ATOM 631 O O . GLU A 1 81 ? -0.911 5.409 -15.992 1.00 83.94 81 GLU A O 1
ATOM 636 N N . LYS A 1 82 ? -1.617 7.380 -15.166 1.00 81.88 82 LYS A N 1
ATOM 637 C CA . LYS A 1 82 ? -0.550 8.186 -15.769 1.00 81.88 82 LYS A CA 1
ATOM 638 C C . LYS A 1 82 ? 0.823 7.6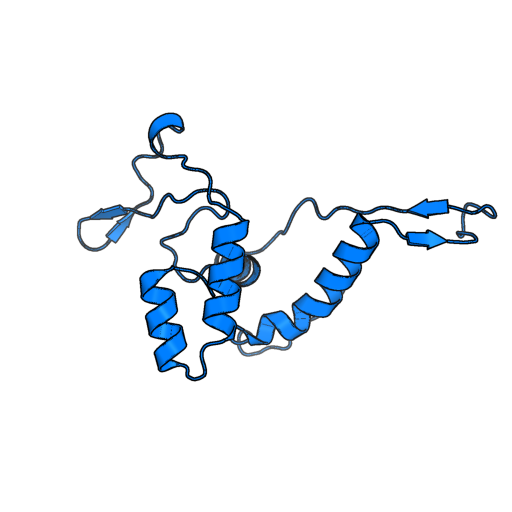63 -15.347 1.00 81.88 82 LYS A C 1
ATOM 640 O O . LYS A 1 82 ? 1.140 7.548 -14.160 1.00 81.88 82 LYS A O 1
ATOM 645 N N . LYS A 1 83 ? 1.645 7.373 -16.353 1.00 80.38 83 LYS A N 1
ATOM 646 C CA . LYS A 1 83 ? 3.053 7.007 -16.203 1.00 80.38 83 LYS A CA 1
ATOM 647 C C . LYS A 1 83 ? 3.931 8.201 -16.567 1.00 80.38 83 LYS A C 1
ATOM 649 O O . LYS A 1 83 ? 3.522 9.042 -17.366 1.00 80.38 83 LYS A O 1
ATOM 654 N N . ALA A 1 84 ? 5.129 8.265 -15.993 1.00 79.62 84 ALA A N 1
ATOM 655 C CA . ALA A 1 84 ? 6.152 9.201 -16.446 1.00 79.62 84 ALA A CA 1
ATOM 656 C C . ALA A 1 84 ? 6.463 8.947 -17.928 1.00 79.62 84 ALA A C 1
ATOM 658 O O . ALA A 1 84 ? 6.581 7.790 -18.346 1.00 79.62 84 ALA A O 1
ATOM 659 N N . ASN A 1 85 ? 6.624 10.017 -18.701 1.00 79.38 85 ASN A N 1
ATOM 660 C CA . ASN A 1 85 ? 7.063 9.913 -20.087 1.00 79.38 85 ASN A CA 1
ATOM 661 C C . ASN A 1 85 ? 8.530 9.465 -20.115 1.00 79.38 85 ASN A C 1
ATOM 663 O O . ASN A 1 85 ? 9.260 9.612 -19.128 1.00 79.38 85 ASN A O 1
ATOM 667 N N . TYR A 1 86 ? 8.969 8.916 -21.245 1.00 81.31 86 TYR A N 1
ATOM 668 C CA . TYR A 1 86 ? 10.364 8.554 -21.462 1.00 81.31 86 TYR A CA 1
ATOM 669 C C . TYR A 1 86 ? 10.862 9.196 -22.750 1.00 81.31 86 TYR A C 1
ATOM 671 O O . TYR A 1 86 ? 10.511 8.766 -23.844 1.00 81.31 86 TYR A O 1
ATOM 679 N N . GLU A 1 87 ? 11.675 10.235 -22.602 1.00 82.62 87 GLU A N 1
ATOM 680 C CA . GLU A 1 87 ? 12.207 11.034 -23.705 1.00 82.62 87 GLU A CA 1
ATOM 681 C C . GLU A 1 87 ? 13.682 11.325 -23.435 1.00 82.62 87 GLU A C 1
ATOM 683 O O . GLU A 1 87 ? 14.080 11.534 -22.288 1.00 82.62 87 GLU A O 1
ATOM 688 N N . ASN A 1 88 ? 14.519 11.333 -24.476 1.00 85.81 88 ASN A N 1
ATOM 689 C CA . ASN A 1 88 ? 15.956 11.619 -24.352 1.00 85.81 88 ASN A CA 1
ATOM 690 C C . ASN A 1 88 ? 16.665 10.772 -23.276 1.00 85.81 88 ASN A C 1
ATOM 692 O O . ASN A 1 88 ? 17.522 11.265 -22.541 1.00 85.81 88 ASN A O 1
ATOM 696 N N . HIS A 1 89 ? 16.285 9.496 -23.164 1.00 82.56 89 HIS A N 1
ATOM 697 C CA . HIS A 1 89 ? 16.779 8.556 -22.151 1.00 82.56 89 HIS A CA 1
ATOM 698 C C . HIS A 1 89 ? 16.516 8.971 -20.690 1.00 82.56 89 HIS A C 1
ATOM 700 O O . HIS A 1 89 ? 17.166 8.464 -19.774 1.00 82.56 89 HIS A O 1
ATOM 706 N N . LYS A 1 90 ? 15.559 9.875 -20.444 1.00 81.50 90 LYS A N 1
ATOM 707 C CA . LYS A 1 90 ? 15.185 10.355 -19.110 1.00 81.50 90 LYS A CA 1
ATOM 708 C C . LYS A 1 90 ? 13.682 10.232 -18.888 1.00 81.50 90 LYS A C 1
ATOM 710 O O . LYS A 1 90 ? 12.876 10.452 -19.789 1.00 81.50 90 LYS A O 1
ATOM 715 N N . HIS A 1 91 ? 13.303 9.898 -17.657 1.00 80.62 91 HIS A N 1
ATOM 716 C CA . HIS A 1 91 ? 11.908 9.981 -17.241 1.00 80.62 91 HIS A CA 1
ATOM 717 C C . HIS A 1 91 ? 11.544 11.429 -16.923 1.00 80.62 91 HIS A C 1
ATOM 719 O O . HIS A 1 91 ? 12.270 12.091 -16.181 1.00 80.62 91 HIS A O 1
ATOM 725 N N . ASN A 1 92 ? 10.418 11.905 -17.451 1.00 81.75 92 ASN A N 1
ATOM 726 C CA . ASN A 1 92 ? 9.855 13.203 -17.091 1.00 81.75 92 ASN A CA 1
ATOM 727 C C . ASN A 1 92 ? 8.371 13.069 -16.720 1.00 81.75 92 ASN A C 1
ATOM 729 O O . ASN A 1 92 ? 7.681 12.146 -17.152 1.00 81.75 92 ASN A O 1
ATOM 733 N N . PHE A 1 93 ? 7.891 13.988 -15.888 1.00 77.56 93 PHE A N 1
ATOM 734 C CA . PHE A 1 93 ? 6.494 14.055 -15.450 1.00 77.56 93 PHE A CA 1
ATOM 735 C C . PHE A 1 93 ? 5.742 15.202 -16.143 1.00 77.56 93 PHE A C 1
ATOM 737 O O . PHE A 1 93 ? 4.791 15.738 -15.587 1.00 77.56 93 PHE A O 1
ATOM 744 N N . ALA A 1 94 ? 6.187 15.607 -17.335 1.00 80.81 94 ALA A N 1
ATOM 745 C CA . ALA A 1 94 ? 5.543 16.664 -18.108 1.00 80.81 94 ALA A CA 1
ATOM 746 C C . ALA A 1 94 ? 4.214 16.189 -18.731 1.00 80.81 94 ALA A C 1
ATOM 748 O O . ALA A 1 94 ? 3.868 15.001 -18.691 1.00 80.81 94 ALA A O 1
ATOM 749 N N . GLY A 1 95 ? 3.460 17.121 -19.320 1.00 79.25 95 GLY A N 1
ATOM 750 C CA . GLY A 1 95 ? 2.148 16.825 -19.901 1.00 79.25 95 GLY A CA 1
ATOM 751 C C . GLY A 1 95 ? 1.117 16.484 -18.826 1.00 79.25 95 GLY A C 1
ATOM 752 O O . GLY A 1 95 ? 0.380 15.502 -18.961 1.00 79.25 95 GLY A O 1
ATOM 753 N N . MET A 1 96 ? 1.144 17.253 -17.730 1.00 79.31 96 MET A N 1
ATOM 754 C CA . MET A 1 96 ? 0.150 17.223 -16.653 1.00 79.31 96 MET A CA 1
ATOM 755 C C . MET A 1 96 ? -0.750 18.470 -16.651 1.00 79.31 96 MET A C 1
ATOM 757 O O . MET A 1 96 ? -1.558 18.642 -15.741 1.00 79.31 96 MET A O 1
ATOM 761 N N . ASP A 1 97 ? -0.650 19.309 -17.681 1.00 84.50 97 ASP A N 1
ATOM 762 C CA . ASP A 1 97 ? -1.283 20.631 -17.715 1.00 84.50 97 ASP A CA 1
ATOM 763 C C . ASP A 1 97 ? -2.814 20.547 -17.823 1.00 84.50 97 ASP A C 1
ATOM 765 O O . ASP A 1 97 ? -3.521 21.348 -17.217 1.00 84.50 97 ASP A O 1
ATOM 769 N N . ASN A 1 98 ? -3.342 19.533 -18.524 1.00 86.00 98 ASN A N 1
ATOM 770 C CA . ASN A 1 98 ? -4.782 19.301 -18.655 1.00 86.00 98 ASN A CA 1
ATOM 771 C C . ASN A 1 98 ? -5.223 17.995 -17.981 1.00 86.00 98 ASN A C 1
ATOM 773 O O . ASN A 1 98 ? -5.204 16.927 -18.594 1.00 86.00 98 ASN A O 1
ATOM 777 N N . ILE A 1 99 ? -5.643 18.079 -16.713 1.00 86.25 99 ILE A N 1
ATOM 778 C CA . ILE A 1 99 ? -6.057 16.916 -15.907 1.00 86.25 99 ILE A CA 1
ATOM 779 C C . ILE A 1 99 ? -7.110 16.042 -16.594 1.00 86.25 99 ILE A C 1
ATOM 781 O O . ILE A 1 99 ? -7.033 14.821 -16.501 1.00 86.25 99 ILE A O 1
ATOM 785 N N . SER A 1 100 ? -8.038 16.639 -17.342 1.00 87.12 100 SER A N 1
ATOM 786 C CA . SER A 1 100 ? -9.117 15.916 -18.018 1.00 87.12 100 SER A CA 1
ATOM 787 C C . SER A 1 100 ? -8.623 14.972 -19.119 1.00 87.12 100 SER A C 1
ATOM 789 O O . SER A 1 100 ? -9.320 14.021 -19.454 1.00 87.12 100 SER A O 1
ATOM 791 N N . GLU A 1 101 ? -7.434 15.211 -19.676 1.00 85.06 101 GLU A N 1
ATOM 792 C CA . GLU A 1 101 ? -6.864 14.386 -20.750 1.00 85.06 101 GLU A CA 1
ATOM 793 C C . GLU A 1 101 ? -6.069 13.191 -20.219 1.00 85.06 101 GLU A C 1
ATOM 795 O O . GLU A 1 101 ? -6.078 12.117 -20.817 1.00 85.06 101 GLU A O 1
ATOM 800 N N . TRP A 1 102 ? -5.354 13.362 -19.103 1.00 82.75 102 TRP A N 1
ATOM 801 C CA . TRP A 1 102 ? -4.419 12.347 -18.606 1.00 82.75 102 TRP A CA 1
ATOM 802 C C . TRP A 1 102 ? -4.880 11.644 -17.327 1.00 82.75 102 TRP A C 1
ATOM 804 O O . TRP A 1 102 ? -4.328 10.593 -16.978 1.00 82.75 102 TRP A O 1
ATOM 814 N N . PHE A 1 103 ? -5.853 12.199 -16.600 1.00 88.12 103 PHE A N 1
ATOM 815 C CA . PHE A 1 103 ? -6.330 11.629 -15.345 1.00 88.12 103 PHE A CA 1
ATOM 816 C C . PHE A 1 103 ? -7.356 10.529 -15.600 1.00 88.12 103 PHE A C 1
ATOM 818 O O . PHE A 1 103 ? -8.568 10.719 -15.538 1.00 88.12 103 PHE A O 1
ATOM 825 N N . ILE A 1 104 ? -6.838 9.333 -15.843 1.00 88.44 104 ILE A N 1
ATOM 826 C CA . ILE A 1 104 ? -7.633 8.110 -15.892 1.00 88.44 104 ILE A CA 1
ATOM 827 C C . ILE A 1 104 ? -7.581 7.483 -14.502 1.00 88.44 104 ILE A C 1
ATOM 829 O O . ILE A 1 104 ? -6.497 7.113 -14.042 1.00 88.44 104 ILE A O 1
ATOM 833 N N . ASN A 1 105 ? -8.729 7.407 -13.817 1.00 89.44 105 ASN A N 1
ATOM 834 C CA . ASN A 1 105 ? -8.821 6.726 -12.524 1.00 89.44 105 ASN A CA 1
ATOM 835 C C . ASN A 1 105 ? -8.422 5.265 -12.690 1.00 89.44 105 ASN A C 1
ATOM 837 O O . ASN A 1 105 ? -8.889 4.579 -13.595 1.00 89.44 105 ASN A O 1
ATOM 841 N N . ARG A 1 106 ? -7.594 4.788 -11.770 1.00 88.12 106 ARG A N 1
ATOM 842 C CA . ARG A 1 106 ? -7.249 3.383 -11.706 1.00 88.12 106 ARG A CA 1
ATOM 843 C C . ARG A 1 106 ? -8.379 2.609 -11.049 1.00 88.12 106 ARG A C 1
ATOM 845 O O . ARG A 1 106 ? -8.867 3.001 -9.989 1.00 88.12 106 ARG A O 1
ATOM 852 N N . ASP A 1 107 ? -8.716 1.469 -11.632 1.00 91.25 107 ASP A N 1
ATOM 853 C CA . ASP A 1 107 ? -9.608 0.512 -10.996 1.00 91.25 107 ASP A CA 1
ATOM 854 C C . ASP A 1 107 ? -8.914 -0.162 -9.796 1.00 91.25 107 ASP A C 1
ATOM 856 O O . ASP A 1 107 ? -7.900 -0.859 -9.924 1.00 91.25 107 ASP A O 1
ATOM 860 N N . SER A 1 108 ? -9.464 0.069 -8.602 1.00 88.94 108 SER A N 1
ATOM 861 C CA . SER A 1 108 ? -8.963 -0.494 -7.350 1.00 88.94 108 SER A CA 1
ATOM 862 C C . SER A 1 108 ? -9.164 -2.008 -7.266 1.00 88.94 108 SER A C 1
ATOM 864 O O . SER A 1 108 ? -8.317 -2.693 -6.683 1.00 88.94 108 SER A O 1
ATOM 866 N N . ALA A 1 109 ? -10.226 -2.546 -7.875 1.00 92.94 109 ALA A N 1
ATOM 867 C CA . ALA A 1 109 ? -10.477 -3.980 -7.932 1.00 92.94 109 ALA A CA 1
ATOM 868 C C . ALA A 1 109 ? -9.421 -4.656 -8.810 1.00 92.94 109 ALA A C 1
ATOM 870 O O . ALA A 1 109 ? -8.711 -5.545 -8.335 1.00 92.94 109 ALA A O 1
ATOM 871 N N . GLN A 1 110 ? -9.211 -4.145 -10.026 1.00 92.62 110 GLN A N 1
ATOM 872 C CA . GLN A 1 110 ? -8.176 -4.651 -10.927 1.00 92.62 110 GLN A CA 1
ATOM 873 C C . GLN A 1 110 ? -6.771 -4.546 -10.316 1.00 92.62 110 GLN A C 1
ATOM 875 O O . GLN A 1 110 ? -5.953 -5.463 -10.451 1.00 92.62 110 GLN A O 1
ATOM 880 N N . PHE A 1 111 ? -6.472 -3.446 -9.617 1.00 90.12 111 PHE A N 1
ATOM 881 C CA . PHE A 1 111 ? -5.198 -3.276 -8.918 1.00 90.12 111 PHE A CA 1
ATOM 882 C C . PHE A 1 111 ? -4.999 -4.341 -7.834 1.00 90.12 111 PHE A C 1
ATOM 884 O O . PHE A 1 111 ? -3.940 -4.969 -7.760 1.00 90.12 111 PHE A O 1
ATOM 891 N N . ARG A 1 112 ? -6.034 -4.592 -7.024 1.00 91.44 112 ARG A N 1
ATOM 892 C CA . ARG A 1 112 ? -6.020 -5.633 -5.993 1.00 91.44 112 ARG A CA 1
ATOM 893 C C . ARG A 1 112 ? -5.852 -7.024 -6.598 1.00 91.44 112 ARG A C 1
ATOM 895 O O . ARG A 1 112 ? -5.065 -7.814 -6.081 1.00 91.44 112 ARG A O 1
ATOM 902 N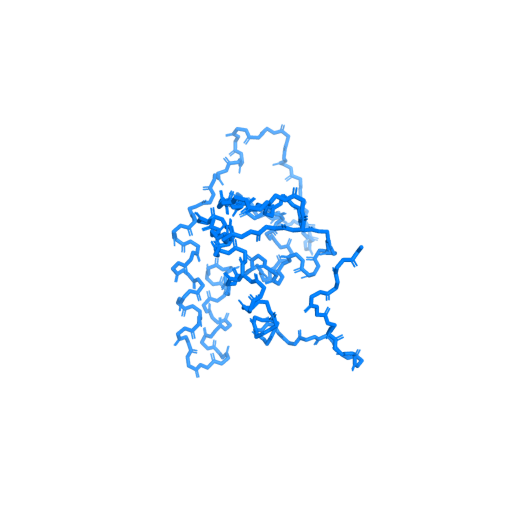 N . GLU A 1 113 ? -6.543 -7.329 -7.690 1.00 95.19 113 GLU A N 1
ATOM 903 C CA . GLU A 1 113 ? -6.386 -8.602 -8.397 1.00 95.19 113 GLU A CA 1
ATOM 904 C C . GLU A 1 113 ? -4.965 -8.796 -8.927 1.00 95.19 113 GLU A C 1
ATOM 906 O O . GLU A 1 113 ? -4.401 -9.884 -8.782 1.00 95.19 113 GLU A O 1
ATOM 911 N N . ASN A 1 114 ? -4.351 -7.736 -9.460 1.00 93.44 114 ASN A N 1
ATOM 912 C CA . ASN A 1 114 ? -2.960 -7.763 -9.900 1.00 93.44 114 ASN A CA 1
ATOM 913 C C . ASN A 1 114 ? -2.001 -8.029 -8.730 1.00 93.44 114 ASN A C 1
ATOM 915 O O . ASN A 1 114 ? -1.139 -8.898 -8.846 1.00 93.44 114 ASN A O 1
ATOM 919 N N . ALA A 1 115 ? -2.180 -7.370 -7.581 1.00 91.25 115 ALA A N 1
ATOM 920 C CA . ALA A 1 115 ? -1.381 -7.640 -6.381 1.00 91.25 115 ALA A CA 1
ATOM 921 C C . ALA A 1 115 ? -1.542 -9.097 -5.892 1.00 91.25 115 ALA A C 1
ATOM 923 O O . ALA A 1 115 ? -0.571 -9.785 -5.570 1.00 91.25 115 ALA A O 1
ATOM 924 N N . LEU A 1 116 ? -2.766 -9.639 -5.915 1.00 93.44 116 LEU A N 1
ATOM 925 C CA . LEU A 1 116 ? -3.011 -11.052 -5.599 1.00 93.44 116 LEU A CA 1
ATOM 926 C C . LEU A 1 116 ? -2.369 -11.995 -6.631 1.00 93.44 116 LEU A C 1
ATOM 928 O O . LEU A 1 116 ? -1.821 -13.035 -6.263 1.00 93.44 116 LEU A O 1
ATOM 932 N N . GLY A 1 117 ? -2.403 -11.643 -7.918 1.00 95.00 117 GLY A N 1
ATOM 933 C CA . GLY A 1 117 ? -1.698 -12.345 -8.993 1.00 95.00 117 GLY A CA 1
ATOM 934 C C . GLY A 1 117 ? -0.188 -12.396 -8.762 1.00 95.00 117 GLY A C 1
ATOM 935 O O . GLY A 1 117 ? 0.413 -13.471 -8.824 1.00 95.00 117 GLY A O 1
ATOM 936 N N . TRP A 1 118 ? 0.407 -11.265 -8.387 1.00 93.19 118 TRP A N 1
ATOM 937 C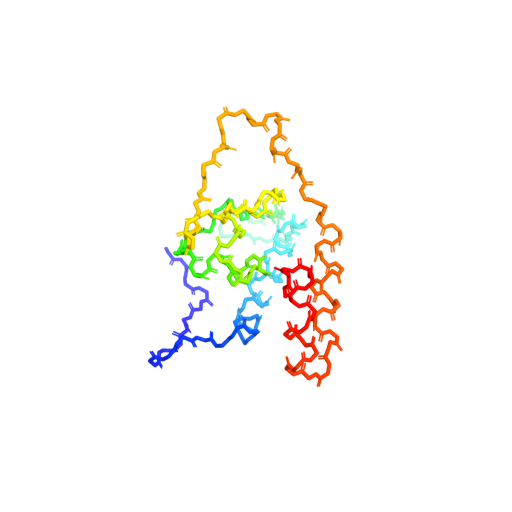 CA . TRP A 1 118 ? 1.815 -11.181 -8.014 1.00 93.19 118 TRP A CA 1
ATOM 938 C C . TRP A 1 118 ? 2.144 -12.057 -6.801 1.00 93.19 118 TRP A C 1
ATOM 940 O O . TRP A 1 118 ? 3.095 -12.843 -6.838 1.00 93.19 118 TRP A O 1
ATOM 950 N N . ARG A 1 119 ? 1.321 -11.998 -5.745 1.00 91.38 119 ARG A N 1
ATOM 951 C CA . ARG A 1 119 ? 1.486 -12.814 -4.532 1.00 91.38 119 ARG A CA 1
ATOM 952 C C . ARG A 1 119 ? 1.451 -14.316 -4.829 1.00 91.38 119 ARG A C 1
ATOM 954 O O . ARG A 1 119 ? 2.201 -15.067 -4.209 1.00 91.38 119 ARG A O 1
ATOM 961 N N . ARG A 1 120 ? 0.611 -14.752 -5.774 1.00 95.00 120 ARG A N 1
ATOM 962 C CA . ARG A 1 120 ? 0.480 -16.163 -6.193 1.00 95.00 120 ARG A CA 1
ATOM 963 C C . ARG A 1 120 ? 1.664 -16.677 -7.019 1.00 95.00 120 ARG A C 1
ATOM 965 O O . ARG A 1 120 ? 1.794 -17.885 -7.196 1.00 95.00 120 ARG A O 1
ATOM 972 N N . CYS A 1 121 ? 2.539 -15.802 -7.515 1.00 94.75 121 CYS A N 1
ATOM 973 C CA . CYS A 1 121 ? 3.726 -16.225 -8.251 1.00 94.75 121 CYS A CA 1
ATOM 974 C C . CYS A 1 121 ? 4.696 -17.006 -7.341 1.00 94.75 121 CYS A C 1
ATOM 976 O O . CYS A 1 121 ? 5.080 -16.544 -6.263 1.00 94.75 121 CYS A O 1
ATOM 978 N N . ASN A 1 122 ? 5.140 -18.170 -7.822 1.00 94.06 122 ASN A N 1
ATOM 979 C CA . ASN A 1 122 ? 5.957 -19.143 -7.084 1.00 94.06 122 ASN A CA 1
ATOM 980 C C . ASN A 1 122 ? 7.477 -18.901 -7.162 1.00 94.06 122 ASN A C 1
ATOM 982 O O . ASN A 1 122 ? 8.252 -19.635 -6.559 1.00 94.06 122 ASN A O 1
ATOM 986 N N . SER A 1 123 ? 7.923 -17.896 -7.917 1.00 93.62 123 SER A N 1
ATOM 987 C CA . SER A 1 123 ? 9.343 -17.594 -8.100 1.00 93.62 123 SER A CA 1
ATOM 988 C C . SER A 1 123 ? 9.579 -16.102 -8.284 1.00 93.62 123 SER A C 1
ATOM 990 O O . SER A 1 123 ? 8.723 -15.371 -8.791 1.00 93.62 123 SER A O 1
ATOM 992 N N . ASN A 1 124 ? 10.782 -15.646 -7.931 1.00 90.69 124 ASN A N 1
ATOM 993 C CA . ASN A 1 124 ? 11.191 -14.259 -8.161 1.00 90.69 124 ASN A CA 1
ATOM 994 C C . ASN A 1 124 ? 11.203 -13.910 -9.655 1.00 90.69 124 ASN A C 1
ATOM 996 O O . ASN A 1 124 ? 10.827 -12.804 -10.028 1.00 90.69 124 ASN A O 1
ATOM 1000 N N . ALA A 1 125 ? 11.549 -14.862 -10.527 1.00 94.31 125 ALA A N 1
ATOM 1001 C CA . ALA A 1 125 ? 11.481 -14.664 -11.972 1.00 94.31 125 ALA A CA 1
ATOM 1002 C C . ALA A 1 125 ? 10.037 -14.446 -12.460 1.00 94.31 125 ALA A C 1
ATOM 1004 O O . ALA A 1 125 ? 9.792 -13.531 -13.246 1.00 94.31 125 ALA A O 1
ATOM 1005 N N . ALA A 1 126 ? 9.075 -15.243 -11.975 1.00 94.50 126 ALA A N 1
ATOM 1006 C CA . ALA A 1 126 ? 7.661 -15.061 -12.302 1.00 94.50 126 ALA A CA 1
ATOM 1007 C C . ALA A 1 126 ? 7.128 -13.718 -11.785 1.00 94.50 126 ALA A C 1
ATOM 1009 O O . ALA A 1 126 ? 6.514 -12.980 -12.551 1.00 94.50 126 ALA A O 1
ATOM 1010 N N . ARG A 1 127 ? 7.457 -13.356 -10.538 1.00 91.75 127 ARG A N 1
ATOM 1011 C CA . ARG A 1 127 ? 7.136 -12.043 -9.957 1.00 91.75 127 ARG A CA 1
ATOM 1012 C C . ARG A 1 127 ? 7.690 -10.911 -10.816 1.00 91.75 127 ARG A C 1
ATOM 1014 O O . ARG A 1 127 ? 6.934 -10.044 -11.227 1.00 91.75 127 ARG A O 1
ATOM 1021 N N . ASN A 1 128 ? 8.972 -10.952 -11.171 1.00 90.44 128 ASN A N 1
ATOM 1022 C CA . ASN A 1 128 ? 9.602 -9.921 -12.001 1.00 90.44 128 ASN A CA 1
ATOM 1023 C C . ASN A 1 128 ? 8.940 -9.786 -13.380 1.00 90.44 128 ASN A C 1
ATOM 1025 O O . ASN A 1 128 ? 8.798 -8.670 -13.876 1.00 90.44 128 ASN A O 1
ATOM 1029 N N . ARG A 1 129 ? 8.517 -10.894 -14.004 1.00 92.56 129 ARG A N 1
ATOM 1030 C CA . ARG A 1 129 ? 7.750 -10.848 -15.260 1.00 92.56 129 ARG A CA 1
ATOM 1031 C C . ARG A 1 129 ? 6.370 -10.224 -15.059 1.00 92.56 129 ARG A C 1
ATOM 1033 O O . ARG A 1 129 ? 6.016 -9.327 -15.812 1.00 92.56 129 ARG A O 1
ATOM 1040 N N . PHE A 1 130 ? 5.643 -10.640 -14.024 1.00 92.25 130 PHE A N 1
ATOM 1041 C CA . PHE A 1 130 ? 4.310 -10.123 -13.709 1.00 92.25 130 PHE A CA 1
ATOM 1042 C C . PHE A 1 130 ? 4.328 -8.603 -13.509 1.00 92.25 130 PHE A C 1
ATOM 1044 O O . PHE A 1 130 ? 3.552 -7.869 -14.112 1.00 92.25 130 PHE A O 1
ATOM 1051 N N . VAL A 1 131 ? 5.299 -8.134 -12.730 1.00 89.06 131 VAL A N 1
ATOM 1052 C CA . VAL A 1 131 ? 5.572 -6.721 -12.458 1.00 89.06 131 VAL A CA 1
ATOM 1053 C C . VAL A 1 131 ? 5.835 -5.912 -13.722 1.00 89.06 131 VAL A C 1
ATOM 1055 O O . VAL A 1 131 ? 5.353 -4.789 -13.830 1.00 89.06 131 VAL A O 1
ATOM 1058 N N . LYS A 1 132 ? 6.607 -6.449 -14.675 1.00 87.00 132 LYS A N 1
ATOM 1059 C CA . LYS A 1 132 ? 6.880 -5.752 -15.942 1.00 87.00 132 LYS A CA 1
ATOM 1060 C C . LYS A 1 132 ? 5.601 -5.513 -16.742 1.00 87.00 132 LYS A C 1
ATOM 1062 O O . LYS A 1 132 ? 5.506 -4.497 -17.422 1.00 87.00 132 LYS A O 1
ATOM 1067 N N . THR A 1 133 ? 4.637 -6.424 -16.642 1.00 87.75 133 THR A N 1
ATOM 1068 C CA . THR A 1 133 ? 3.353 -6.325 -17.338 1.00 87.75 133 THR A CA 1
ATOM 1069 C C . THR A 1 133 ? 2.376 -5.404 -16.609 1.00 87.75 133 THR A C 1
ATOM 1071 O O . THR A 1 133 ? 1.805 -4.513 -17.227 1.00 87.75 133 THR A O 1
ATOM 1074 N N . THR A 1 134 ? 2.187 -5.589 -15.300 1.00 87.69 134 THR A N 1
ATOM 1075 C CA . THR A 1 134 ? 1.112 -4.917 -14.546 1.00 87.69 134 THR A CA 1
ATOM 1076 C C . THR A 1 134 ? 1.568 -3.661 -13.807 1.00 87.69 134 THR A C 1
ATOM 1078 O O . THR A 1 134 ? 0.763 -2.778 -13.534 1.00 87.69 134 THR A O 1
ATOM 1081 N N . GLY A 1 135 ? 2.856 -3.552 -13.472 1.00 85.50 135 GLY A N 1
ATOM 1082 C CA . GLY A 1 135 ? 3.399 -2.480 -12.631 1.00 85.50 135 GLY A CA 1
ATOM 1083 C C . GLY A 1 135 ? 3.037 -2.591 -11.143 1.00 85.50 135 GLY A C 1
ATOM 1084 O O . GLY A 1 135 ? 3.326 -1.660 -10.386 1.00 85.50 135 GLY A O 1
ATOM 1085 N N . VAL A 1 136 ? 2.426 -3.709 -10.732 1.00 87.06 136 VAL A N 1
ATOM 1086 C CA . VAL A 1 136 ? 1.881 -3.947 -9.385 1.00 87.06 136 VAL A CA 1
ATOM 1087 C C . VAL A 1 136 ? 2.574 -5.134 -8.717 1.00 87.06 136 VAL A C 1
ATOM 1089 O O . VAL A 1 136 ? 2.969 -6.091 -9.393 1.00 87.06 136 VAL A O 1
ATOM 1092 N N . ARG A 1 137 ? 2.714 -5.068 -7.390 1.00 84.75 137 ARG A N 1
ATOM 1093 C CA . ARG A 1 137 ? 3.116 -6.177 -6.513 1.00 84.75 137 ARG A CA 1
ATOM 1094 C C . ARG A 1 137 ? 2.186 -6.302 -5.318 1.00 84.75 137 ARG A C 1
ATOM 1096 O O . ARG A 1 137 ? 1.714 -5.246 -4.849 1.00 84.75 137 ARG A O 1
#

Organism: Rhizophagus irregularis (strain DAOM 197198w) (NCBI:txid1432141)

Radius of gyration: 19.2 Å; chains: 1; bounding box: 43×40×56 Å